Protein AF-A0A0G1THQ3-F1 (afdb_monomer_lite)

Sequence (77 aa):
MIELKKKVKEGPELITLSEFLESYNKNMPDSFPRASAPLLKKFQDAHATLFTHGDLWSLDQHRKKIIDWLPRNSDSA

pLDDT: mean 77.88, std 15.37, range [36.56, 89.62]

Secondary structure (DSSP, 8-state):
----------S--EE-HHHHHHHHHHTS-TTSPPP-HHHHHHHHHHTGGG-TTSS-EEHHHHHHHHHHHHHHH----

Foldseek 3Di:
DDPPPDPPDPDQDFAALVVLLCVLQVPDDPPADRDDSVNVVVVCVVPVVVPPVPRTDGNVVVSVVCSVVCVVRVPDD

Structure (mmCIF, N/CA/C/O backbone):
data_AF-A0A0G1THQ3-F1
#
_entry.id   AF-A0A0G1THQ3-F1
#
loop_
_atom_site.group_PDB
_atom_site.id
_atom_site.type_symbol
_atom_site.label_atom_id
_atom_site.label_alt_id
_atom_site.label_comp_id
_atom_site.label_asym_id
_atom_site.label_entity_id
_atom_site.label_seq_id
_atom_site.pdbx_PDB_ins_code
_atom_site.Cartn_x
_atom_site.Cartn_y
_atom_site.Cartn_z
_atom_site.occupancy
_atom_site.B_iso_or_equiv
_atom_site.auth_seq_id
_atom_site.auth_comp_id
_atom_site.auth_asym_id
_atom_site.auth_atom_id
_atom_site.pdbx_PDB_model_num
ATOM 1 N N . MET A 1 1 ? 21.935 11.247 22.646 1.00 40.00 1 MET A N 1
ATOM 2 C CA . MET A 1 1 ? 20.808 11.605 21.761 1.00 40.00 1 MET A CA 1
ATOM 3 C C . MET A 1 1 ? 19.939 10.370 21.631 1.00 40.00 1 MET A C 1
ATOM 5 O O . MET A 1 1 ? 20.475 9.297 21.387 1.00 40.00 1 MET A O 1
ATOM 9 N N . ILE A 1 2 ? 18.657 10.489 21.964 1.00 42.41 2 ILE A N 1
ATOM 10 C CA . ILE A 1 2 ? 17.724 9.363 22.047 1.00 42.41 2 ILE A CA 1
ATOM 11 C C . ILE A 1 2 ? 17.289 9.025 20.624 1.00 42.41 2 ILE A C 1
ATOM 13 O O . ILE A 1 2 ? 16.464 9.737 20.065 1.00 42.41 2 ILE A O 1
ATOM 17 N N . GLU A 1 3 ? 17.829 7.958 20.039 1.00 49.91 3 GLU A N 1
ATOM 18 C CA . GLU A 1 3 ? 17.217 7.367 18.853 1.00 49.91 3 GLU A CA 1
ATOM 19 C C . GLU A 1 3 ? 16.360 6.199 19.321 1.00 49.91 3 GLU A C 1
ATOM 21 O O . GLU A 1 3 ? 16.838 5.113 19.660 1.00 49.91 3 GLU A O 1
ATOM 26 N N . LEU A 1 4 ? 15.072 6.502 19.456 1.00 47.72 4 LEU A N 1
ATOM 27 C CA . LEU A 1 4 ? 14.015 5.574 19.802 1.00 47.72 4 LEU A CA 1
ATOM 28 C C . LEU A 1 4 ? 13.983 4.484 18.725 1.00 47.72 4 LEU A C 1
ATOM 30 O O . LEU A 1 4 ? 13.327 4.622 17.695 1.00 47.72 4 LEU A O 1
ATOM 34 N N . LYS A 1 5 ? 14.736 3.405 18.953 1.00 48.41 5 LYS A N 1
ATOM 35 C CA . LYS A 1 5 ? 14.750 2.204 18.119 1.00 48.41 5 LYS A CA 1
ATOM 36 C C . LYS A 1 5 ? 13.384 1.544 18.277 1.00 48.41 5 LYS A C 1
ATOM 38 O O . LYS A 1 5 ? 13.148 0.756 19.191 1.00 48.41 5 LYS A O 1
ATOM 43 N N . LYS A 1 6 ? 12.456 2.024 17.449 1.00 53.53 6 LYS A N 1
ATOM 44 C CA . LYS A 1 6 ? 11.039 1.687 17.404 1.00 53.53 6 LYS A CA 1
ATOM 45 C C . LYS A 1 6 ? 10.919 0.167 17.447 1.00 53.53 6 LYS A C 1
ATOM 47 O O . LYS A 1 6 ? 11.432 -0.528 16.572 1.00 53.53 6 LYS A O 1
ATOM 52 N N . LYS A 1 7 ? 10.332 -0.332 18.540 1.00 45.09 7 LYS A N 1
ATOM 53 C CA . LYS A 1 7 ? 9.997 -1.743 18.727 1.00 45.09 7 LYS A CA 1
ATOM 54 C C . LYS A 1 7 ? 9.197 -2.177 17.506 1.00 45.09 7 LYS A C 1
ATOM 56 O O . LYS A 1 7 ? 8.066 -1.733 17.352 1.00 45.09 7 LYS A O 1
ATOM 61 N N . VAL A 1 8 ? 9.787 -3.031 16.675 1.00 51.94 8 VAL A N 1
ATOM 62 C CA . VAL A 1 8 ? 9.041 -3.843 15.715 1.00 51.94 8 VAL A CA 1
ATOM 63 C C . VAL A 1 8 ? 8.111 -4.709 16.557 1.00 51.94 8 VAL A C 1
ATOM 65 O O . VAL A 1 8 ? 8.546 -5.653 17.210 1.00 51.94 8 VAL A O 1
ATOM 68 N N . LYS A 1 9 ? 6.851 -4.290 16.662 1.00 44.81 9 LYS A N 1
ATOM 69 C CA . LYS A 1 9 ? 5.783 -5.077 17.262 1.00 44.81 9 LYS A CA 1
ATOM 70 C C . LYS A 1 9 ? 5.270 -5.988 16.156 1.00 44.81 9 LYS A C 1
ATOM 72 O O . LYS A 1 9 ? 4.749 -5.538 15.143 1.00 44.81 9 LYS A O 1
ATOM 77 N N . GLU A 1 10 ? 5.453 -7.282 16.358 1.00 49.38 10 GLU A N 1
ATOM 78 C CA . GLU A 1 10 ? 5.064 -8.365 15.450 1.00 49.38 10 GLU A CA 1
ATOM 79 C C . GLU A 1 10 ? 3.535 -8.607 15.451 1.00 49.38 10 GLU A C 1
ATOM 81 O O . GLU A 1 10 ? 3.067 -9.727 15.627 1.00 49.38 10 GLU A O 1
ATOM 86 N N . GLY A 1 11 ? 2.732 -7.548 15.294 1.00 52.16 11 GLY A N 1
ATOM 87 C CA . GLY A 1 11 ? 1.276 -7.626 15.108 1.00 52.16 11 GLY A CA 1
ATOM 88 C C . GLY A 1 11 ? 0.844 -7.173 13.707 1.00 52.16 11 GLY A C 1
ATOM 89 O O . GLY A 1 11 ? 1.688 -6.728 12.924 1.00 52.16 11 GLY A O 1
ATOM 90 N N . PRO A 1 12 ? -0.463 -7.227 13.371 1.00 55.03 12 PRO A N 1
ATOM 91 C CA . PRO A 1 12 ? -1.008 -6.516 12.216 1.00 55.03 12 PRO A CA 1
ATOM 92 C C . PRO A 1 12 ? -0.960 -5.007 12.505 1.00 55.03 12 PRO A C 1
ATOM 94 O O . PRO A 1 12 ? -1.959 -4.380 12.849 1.00 55.03 12 PRO A O 1
ATOM 97 N N . GLU A 1 13 ? 0.243 -4.437 12.470 1.00 67.25 13 GLU A N 1
ATOM 98 C CA . GLU A 1 13 ? 0.469 -3.026 12.732 1.00 67.25 13 GLU A CA 1
ATOM 99 C C . GLU A 1 13 ? -0.018 -2.247 11.509 1.00 67.25 13 GLU A C 1
ATOM 101 O O . GLU A 1 13 ? 0.585 -2.270 10.433 1.00 67.25 13 GLU A O 1
ATOM 106 N N . LEU A 1 14 ? -1.188 -1.637 11.676 1.00 80.00 14 LEU A N 1
ATOM 107 C CA . LEU A 1 14 ? -1.752 -0.670 10.755 1.00 80.00 14 LEU A CA 1
ATOM 108 C C . LEU A 1 14 ? -0.910 0.606 10.836 1.00 80.00 14 LEU A C 1
ATOM 110 O O . LEU A 1 14 ? -0.984 1.349 11.814 1.00 80.00 14 LEU A O 1
ATOM 114 N N . ILE A 1 15 ? -0.088 0.836 9.818 1.00 87.06 15 ILE A N 1
ATOM 115 C CA . ILE A 1 15 ? 0.852 1.957 9.742 1.00 87.06 15 ILE A CA 1
ATOM 116 C C . ILE A 1 15 ? 0.421 2.972 8.682 1.00 87.06 15 ILE A C 1
ATOM 118 O O . ILE A 1 15 ? -0.443 2.712 7.850 1.00 87.06 15 ILE A O 1
ATOM 122 N N . THR A 1 16 ? 1.013 4.162 8.701 1.00 88.44 16 THR A N 1
ATOM 123 C CA . THR A 1 16 ? 0.721 5.181 7.680 1.00 88.44 16 THR A CA 1
ATOM 124 C C . THR A 1 16 ? 1.418 4.864 6.354 1.00 88.44 16 THR A C 1
ATOM 126 O O . THR A 1 16 ? 2.389 4.107 6.319 1.00 88.44 16 THR A O 1
ATOM 129 N N . LEU A 1 17 ? 0.968 5.489 5.259 1.00 87.44 17 LEU A N 1
ATOM 130 C CA . LEU A 1 17 ? 1.577 5.335 3.931 1.00 87.44 17 LEU A CA 1
ATOM 131 C C . LEU A 1 17 ? 3.088 5.605 3.945 1.00 87.44 17 LEU A C 1
ATOM 133 O O . LEU A 1 17 ? 3.842 4.858 3.329 1.00 87.44 17 LEU A O 1
ATOM 137 N N . SER A 1 18 ? 3.538 6.644 4.654 1.00 87.50 18 SER A N 1
ATOM 138 C CA . SER A 1 18 ? 4.961 6.997 4.743 1.00 87.50 18 SER A CA 1
ATOM 139 C C . SER A 1 18 ? 5.776 5.920 5.458 1.00 87.50 18 SER A C 1
ATOM 141 O O . SER A 1 18 ? 6.833 5.524 4.975 1.00 87.50 18 SER A O 1
ATOM 143 N N . GLU A 1 19 ? 5.261 5.393 6.572 1.00 88.44 19 GLU A N 1
ATOM 144 C CA . GLU A 1 19 ? 5.920 4.305 7.304 1.00 88.44 19 GLU A CA 1
ATOM 145 C C . GLU A 1 19 ? 5.936 3.004 6.497 1.00 88.44 19 GLU A C 1
ATOM 147 O O . GLU A 1 19 ? 6.927 2.268 6.510 1.00 88.44 19 GLU A O 1
ATOM 152 N N . PHE A 1 20 ? 4.851 2.727 5.767 1.00 89.12 20 PHE A N 1
ATOM 153 C CA . PHE A 1 20 ? 4.762 1.577 4.878 1.00 89.12 20 PHE A CA 1
ATOM 154 C C . PHE A 1 20 ? 5.762 1.695 3.736 1.00 89.12 20 PHE A C 1
ATOM 156 O O . PHE A 1 20 ? 6.485 0.742 3.474 1.00 89.12 20 PHE A O 1
ATOM 163 N N . LEU A 1 21 ? 5.840 2.858 3.091 1.00 89.44 21 LEU A N 1
ATOM 164 C CA . LEU A 1 21 ? 6.787 3.141 2.019 1.00 89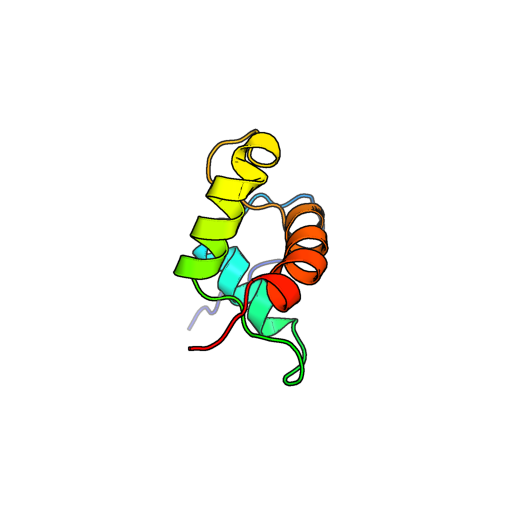.44 21 LEU A CA 1
ATOM 165 C C . LEU A 1 21 ? 8.228 2.906 2.480 1.00 89.44 21 LEU A C 1
ATOM 167 O O . LEU A 1 21 ? 8.984 2.207 1.805 1.00 89.44 21 LEU A O 1
ATOM 171 N N . GLU A 1 22 ? 8.594 3.461 3.635 1.00 88.62 22 GLU A N 1
ATOM 172 C CA . GLU A 1 22 ? 9.934 3.317 4.196 1.00 88.62 22 GLU A CA 1
ATOM 173 C C . GLU A 1 22 ? 10.232 1.856 4.554 1.00 88.62 22 GLU A C 1
ATOM 175 O O . GLU A 1 22 ? 11.253 1.313 4.132 1.00 88.62 22 GLU A O 1
ATOM 180 N N . SER A 1 23 ? 9.310 1.177 5.242 1.00 86.81 23 SER A N 1
ATOM 181 C CA . SER A 1 23 ? 9.466 -0.231 5.630 1.00 86.81 23 SER A CA 1
ATOM 182 C C . SER A 1 23 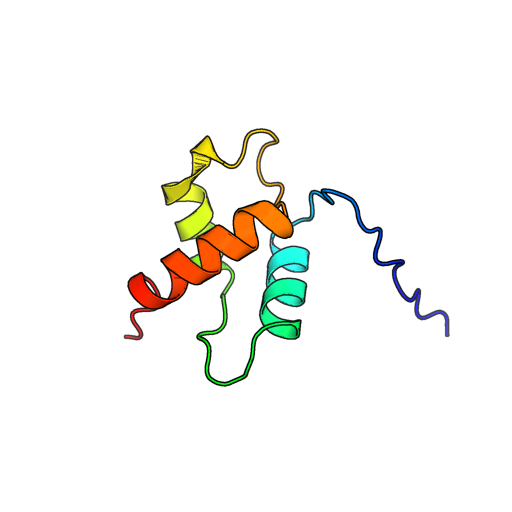? 9.511 -1.177 4.427 1.00 86.81 23 SER A C 1
ATOM 184 O O . SER A 1 23 ? 10.322 -2.108 4.410 1.00 86.81 23 SER A O 1
ATOM 186 N N . TYR A 1 24 ? 8.665 -0.934 3.421 1.00 87.31 24 TYR A N 1
ATOM 187 C CA . TYR A 1 24 ? 8.597 -1.691 2.173 1.00 87.31 24 TYR A CA 1
ATOM 188 C C . TYR A 1 24 ? 9.916 -1.570 1.421 1.00 87.31 24 TYR A C 1
ATOM 190 O O . TYR A 1 24 ? 10.571 -2.576 1.161 1.00 87.31 24 TYR A O 1
ATOM 198 N N . ASN A 1 25 ? 10.352 -0.339 1.154 1.00 88.06 25 ASN A N 1
ATOM 199 C CA . ASN A 1 25 ? 11.596 -0.080 0.446 1.00 88.06 25 ASN A CA 1
ATOM 200 C C . ASN A 1 25 ? 12.803 -0.597 1.248 1.00 88.06 25 ASN A C 1
ATOM 202 O O . ASN A 1 25 ? 13.664 -1.271 0.700 1.00 88.06 25 ASN A O 1
ATOM 206 N N . LYS A 1 26 ? 12.863 -0.404 2.566 1.00 86.25 26 LYS A N 1
ATOM 207 C CA . LYS A 1 26 ? 13.981 -0.908 3.383 1.00 86.25 26 LYS A CA 1
ATOM 208 C C . LYS A 1 26 ? 14.135 -2.435 3.348 1.00 86.25 26 LYS A C 1
ATOM 210 O O . LYS A 1 26 ? 15.251 -2.925 3.465 1.00 86.25 26 LYS A O 1
ATOM 215 N N . ASN A 1 27 ? 13.036 -3.175 3.194 1.00 81.81 27 ASN A N 1
ATOM 216 C CA . ASN A 1 27 ? 13.043 -4.641 3.147 1.00 81.81 27 ASN A CA 1
ATOM 217 C C . ASN A 1 27 ? 13.030 -5.223 1.722 1.00 81.81 27 ASN A C 1
ATOM 219 O O . ASN A 1 27 ? 12.978 -6.446 1.576 1.00 81.81 27 ASN A O 1
ATO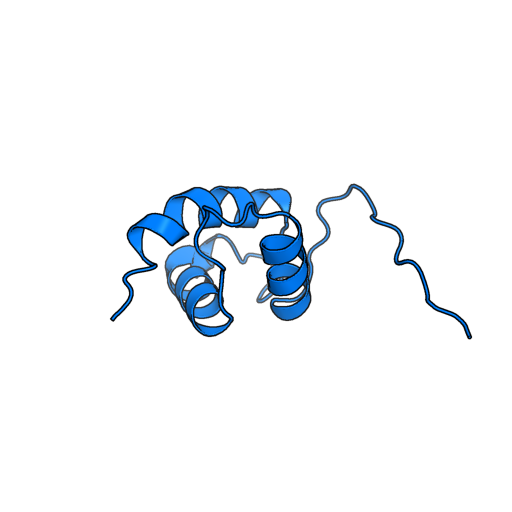M 223 N N . MET A 1 28 ? 13.014 -4.388 0.682 1.00 83.19 28 MET A N 1
ATOM 224 C CA . MET A 1 28 ? 13.034 -4.842 -0.710 1.00 83.19 28 MET A CA 1
ATOM 225 C C . MET A 1 28 ? 14.467 -4.936 -1.239 1.00 83.19 28 MET A C 1
ATOM 227 O O . MET A 1 28 ? 15.249 -4.013 -0.999 1.00 83.19 28 MET A O 1
ATOM 231 N N . PRO A 1 29 ? 14.811 -6.008 -1.978 1.00 82.81 29 PRO A N 1
ATOM 232 C CA . PRO A 1 29 ? 16.098 -6.112 -2.651 1.00 82.81 29 PRO A CA 1
ATOM 233 C C . PRO A 1 29 ? 16.210 -5.079 -3.778 1.00 82.81 29 PRO A C 1
ATOM 235 O O . PRO A 1 29 ? 15.204 -4.685 -4.366 1.00 82.81 29 PRO A O 1
ATOM 238 N N . ASP A 1 30 ? 17.438 -4.688 -4.114 1.00 79.69 30 ASP A N 1
ATOM 239 C CA . ASP A 1 30 ? 17.730 -3.681 -5.148 1.00 79.69 30 ASP A CA 1
ATOM 240 C C . ASP A 1 30 ? 17.216 -4.066 -6.548 1.00 79.69 30 ASP A C 1
ATOM 242 O O . ASP A 1 30 ? 16.870 -3.201 -7.344 1.00 79.69 30 ASP A O 1
ATOM 246 N N . SER A 1 31 ? 17.096 -5.368 -6.844 1.00 81.50 31 SER A N 1
ATOM 247 C CA . SER A 1 31 ? 16.498 -5.847 -8.101 1.00 81.50 31 SER A CA 1
ATOM 248 C C . SER A 1 31 ? 14.981 -5.668 -8.187 1.00 81.50 31 SER A C 1
ATOM 250 O O . SER A 1 31 ? 14.419 -5.891 -9.257 1.00 81.50 31 SER A O 1
ATOM 252 N N . PHE A 1 32 ? 14.296 -5.331 -7.090 1.00 79.38 32 PHE A N 1
ATOM 253 C CA . PHE A 1 32 ? 12.849 -5.143 -7.098 1.00 79.38 32 PHE A CA 1
ATOM 254 C C . PHE A 1 32 ? 12.494 -3.659 -7.254 1.00 79.38 32 PHE A C 1
ATOM 256 O O . PHE A 1 32 ? 13.118 -2.817 -6.600 1.00 79.38 32 PHE A O 1
ATOM 263 N N . PRO A 1 33 ? 11.475 -3.311 -8.064 1.00 82.81 33 PRO A N 1
ATOM 264 C CA . PRO A 1 33 ? 11.053 -1.926 -8.201 1.00 82.81 33 PRO A CA 1
ATOM 265 C C . PRO A 1 33 ? 10.711 -1.314 -6.838 1.00 82.81 33 PRO A C 1
ATOM 267 O O . PRO A 1 33 ? 10.041 -1.921 -5.995 1.00 82.81 33 PRO A O 1
ATOM 270 N N . ARG A 1 34 ? 11.196 -0.091 -6.605 1.00 84.94 34 ARG A N 1
ATOM 271 C CA . ARG A 1 34 ? 10.891 0.651 -5.379 1.00 84.94 34 ARG A CA 1
ATOM 272 C C . ARG A 1 34 ? 9.453 1.129 -5.447 1.00 84.94 34 ARG A C 1
ATOM 274 O O . ARG A 1 34 ? 9.008 1.659 -6.465 1.00 84.94 34 ARG A O 1
ATOM 281 N N . ALA A 1 35 ? 8.727 0.966 -4.348 1.00 85.00 35 ALA A N 1
ATOM 282 C CA . ALA A 1 35 ? 7.448 1.636 -4.232 1.00 85.00 35 ALA A CA 1
ATOM 283 C C . ALA A 1 35 ? 7.701 3.138 -4.079 1.00 85.00 35 ALA A C 1
ATOM 285 O O . ALA A 1 35 ? 8.654 3.552 -3.418 1.00 85.00 35 ALA A O 1
ATOM 286 N N . SER A 1 36 ? 6.818 3.938 -4.665 1.00 87.56 36 SER A N 1
ATOM 287 C CA . SER A 1 36 ? 6.793 5.393 -4.525 1.00 87.56 36 SER A CA 1
ATOM 288 C C . SER A 1 36 ? 5.435 5.806 -3.974 1.00 87.56 36 SER A C 1
ATOM 290 O O . SER A 1 36 ? 4.430 5.168 -4.282 1.00 87.56 36 SER A O 1
ATOM 292 N N . ALA A 1 37 ? 5.373 6.893 -3.202 1.00 87.75 37 ALA A N 1
ATOM 293 C CA . ALA A 1 37 ? 4.116 7.424 -2.666 1.00 87.75 37 ALA A CA 1
ATOM 294 C C . ALA A 1 37 ? 2.966 7.536 -3.700 1.00 87.75 37 ALA A C 1
ATOM 296 O O . ALA A 1 37 ? 1.864 7.082 -3.390 1.00 87.75 37 ALA A O 1
ATOM 297 N N . PRO A 1 38 ? 3.171 8.057 -4.932 1.00 87.88 38 PRO A N 1
ATOM 298 C CA . PRO A 1 38 ? 2.113 8.074 -5.949 1.00 87.88 38 PRO A CA 1
ATOM 299 C C . PRO A 1 38 ? 1.673 6.674 -6.402 1.00 87.88 38 PRO A C 1
ATOM 301 O O . PRO A 1 38 ? 0.497 6.467 -6.693 1.00 87.88 38 PRO A O 1
ATOM 304 N N . LEU A 1 39 ? 2.588 5.702 -6.437 1.00 87.69 39 LEU A N 1
ATOM 305 C CA . LEU A 1 39 ? 2.281 4.325 -6.822 1.00 87.69 39 LEU A CA 1
ATOM 306 C C . LEU A 1 39 ? 1.483 3.608 -5.726 1.00 87.69 39 LEU A C 1
ATOM 308 O O . LEU A 1 39 ? 0.521 2.907 -6.019 1.00 87.69 39 LEU A O 1
ATOM 312 N N . LEU A 1 40 ? 1.839 3.847 -4.460 1.00 88.75 40 LEU A N 1
ATOM 313 C CA . LEU A 1 40 ? 1.076 3.367 -3.309 1.00 88.75 40 LEU A CA 1
ATOM 314 C C . LEU A 1 40 ? -0.325 3.979 -3.269 1.00 88.75 40 LEU A C 1
ATOM 316 O O . LEU A 1 40 ? -1.284 3.261 -3.026 1.00 88.75 40 LEU A O 1
ATOM 320 N N . LYS A 1 41 ? -0.477 5.273 -3.577 1.00 88.75 41 LYS A N 1
ATOM 321 C CA . LYS A 1 41 ? -1.809 5.887 -3.698 1.00 88.75 41 LYS A CA 1
ATOM 322 C C . LYS A 1 41 ? -2.643 5.254 -4.812 1.00 88.75 41 LYS A C 1
ATOM 324 O O . LYS A 1 41 ? -3.812 4.975 -4.591 1.00 88.75 41 LYS A O 1
ATOM 329 N N . LYS A 1 42 ? -2.046 4.977 -5.978 1.00 89.31 42 LYS A N 1
ATOM 330 C CA . LYS A 1 42 ? -2.720 4.233 -7.058 1.00 89.31 42 LYS A CA 1
ATOM 331 C C . LYS A 1 42 ? -3.134 2.831 -6.613 1.00 89.31 42 LYS A C 1
ATOM 333 O O . LYS A 1 42 ? -4.247 2.412 -6.904 1.00 89.31 42 LYS A O 1
ATOM 338 N N . PHE A 1 43 ? -2.264 2.126 -5.890 1.00 89.62 43 PHE A N 1
ATOM 339 C CA . PHE A 1 43 ? -2.597 0.827 -5.310 1.00 89.62 43 PHE A CA 1
ATOM 340 C C . PHE A 1 43 ? -3.765 0.943 -4.325 1.00 89.62 43 PHE A C 1
ATOM 342 O O . PHE A 1 43 ? -4.676 0.125 -4.362 1.00 89.62 43 PHE A O 1
ATOM 349 N N . GLN A 1 44 ? -3.752 1.959 -3.462 1.00 88.94 44 GLN A N 1
ATOM 350 C CA . GLN A 1 44 ? -4.811 2.199 -2.490 1.00 88.94 44 GLN A CA 1
ATOM 351 C C . GLN A 1 44 ? -6.153 2.475 -3.165 1.00 88.94 44 GLN A C 1
ATOM 353 O O . GLN A 1 44 ? -7.155 1.913 -2.745 1.00 88.94 44 GLN A O 1
ATOM 358 N N . ASP A 1 45 ? -6.168 3.284 -4.221 1.00 88.56 45 ASP A N 1
ATOM 359 C CA . ASP A 1 45 ? -7.371 3.569 -5.007 1.00 88.56 45 ASP A CA 1
ATOM 360 C C . ASP A 1 45 ? -7.891 2.306 -5.720 1.00 88.56 45 ASP A C 1
ATOM 362 O O . ASP A 1 45 ? -9.047 1.916 -5.553 1.00 88.56 45 ASP A O 1
ATOM 366 N N . ALA A 1 46 ? -7.002 1.575 -6.403 1.00 89.19 46 ALA A N 1
ATOM 367 C CA . ALA A 1 46 ? -7.337 0.329 -7.098 1.00 89.19 46 ALA A CA 1
ATOM 368 C C . ALA A 1 46 ? -7.775 -0.805 -6.151 1.00 89.19 46 ALA A C 1
ATOM 370 O O . ALA A 1 46 ? -8.524 -1.699 -6.546 1.00 89.19 46 ALA A O 1
ATOM 371 N N . HIS A 1 47 ? -7.305 -0.784 -4.902 1.00 88.62 47 HIS A N 1
ATOM 372 C CA . HIS A 1 47 ? -7.585 -1.790 -3.883 1.00 88.62 47 HIS A CA 1
ATOM 373 C C . HIS A 1 47 ? -8.246 -1.194 -2.640 1.00 88.62 47 HIS A C 1
ATOM 375 O O . HIS A 1 47 ? -8.025 -1.695 -1.537 1.00 88.62 47 HIS A O 1
ATOM 381 N N . ALA A 1 48 ? -9.098 -0.176 -2.802 1.00 85.75 48 ALA A N 1
ATOM 382 C CA . ALA A 1 48 ? -9.767 0.506 -1.690 1.00 85.75 48 ALA A CA 1
ATOM 383 C C . ALA A 1 48 ? -10.542 -0.461 -0.775 1.00 85.75 48 ALA A C 1
ATOM 385 O O . ALA A 1 48 ? -10.668 -0.235 0.424 1.00 85.75 48 ALA A O 1
ATOM 386 N N . THR A 1 49 ? -10.982 -1.605 -1.307 1.00 85.31 49 THR A N 1
ATOM 387 C CA . THR A 1 49 ? -11.638 -2.679 -0.546 1.00 85.31 49 THR A CA 1
ATOM 388 C C . THR A 1 49 ? -10.741 -3.354 0.500 1.00 85.31 49 THR A C 1
ATOM 390 O O . THR A 1 49 ? -11.257 -3.993 1.410 1.00 85.31 49 THR A O 1
ATOM 393 N N . LEU A 1 50 ? -9.411 -3.265 0.370 1.00 81.88 50 LEU A N 1
ATOM 394 C CA . LEU A 1 50 ? -8.452 -3.763 1.369 1.00 81.88 50 LEU A CA 1
ATOM 395 C C . LEU A 1 50 ? -8.284 -2.786 2.545 1.00 81.88 50 LEU A C 1
ATOM 397 O O . LEU A 1 50 ? -7.858 -3.183 3.626 1.00 81.88 50 LEU A O 1
ATOM 401 N N . PHE A 1 51 ? -8.665 -1.525 2.347 1.00 83.75 51 PHE A N 1
ATOM 402 C CA . PHE A 1 51 ? -8.530 -0.434 3.305 1.00 83.75 51 PHE A CA 1
ATOM 403 C C . PHE A 1 51 ? -9.800 -0.303 4.152 1.00 83.75 51 PHE A C 1
ATOM 405 O O . PHE A 1 51 ? -10.538 0.676 4.085 1.00 83.75 51 PHE A O 1
ATOM 412 N N . THR A 1 52 ? -10.076 -1.319 4.974 1.00 76.31 52 THR A N 1
ATOM 413 C CA . THR A 1 52 ? -11.276 -1.351 5.834 1.00 76.31 52 THR A CA 1
ATOM 414 C C . THR A 1 52 ? -11.201 -0.387 7.021 1.00 76.31 52 THR A C 1
ATOM 416 O O . THR A 1 52 ? -12.226 -0.058 7.612 1.00 76.31 52 THR A O 1
ATOM 419 N N . HIS A 1 53 ? -9.999 0.081 7.365 1.00 76.25 53 HIS A N 1
ATOM 420 C CA . HIS A 1 53 ? -9.736 1.018 8.462 1.00 76.25 53 HIS A CA 1
ATOM 421 C C . HIS A 1 53 ? -9.354 2.426 7.963 1.00 76.25 53 HIS A C 1
ATOM 423 O O . HIS A 1 53 ? -8.630 3.149 8.646 1.00 76.25 53 HIS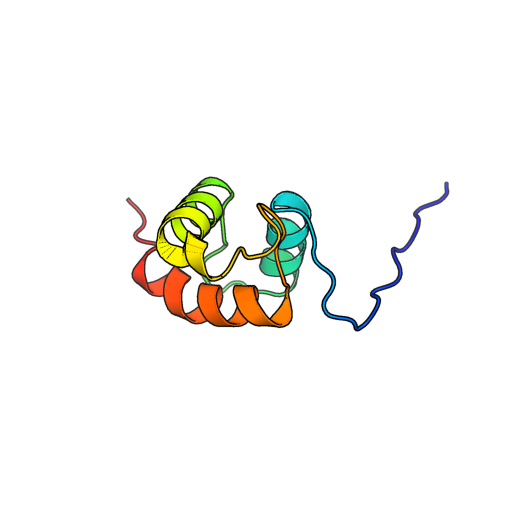 A O 1
ATOM 429 N N . GLY A 1 54 ? -9.819 2.815 6.770 1.00 77.44 54 GLY A N 1
ATOM 430 C CA . GLY A 1 54 ? -9.411 4.061 6.114 1.00 77.44 54 GLY A CA 1
ATOM 431 C C . GLY A 1 54 ? -8.001 3.945 5.532 1.00 77.44 54 GLY A C 1
ATOM 432 O O . GLY A 1 54 ? -7.608 2.876 5.087 1.00 77.44 54 GLY A O 1
ATOM 433 N N . ASP A 1 55 ? -7.207 5.013 5.566 1.00 79.19 55 ASP A N 1
ATOM 434 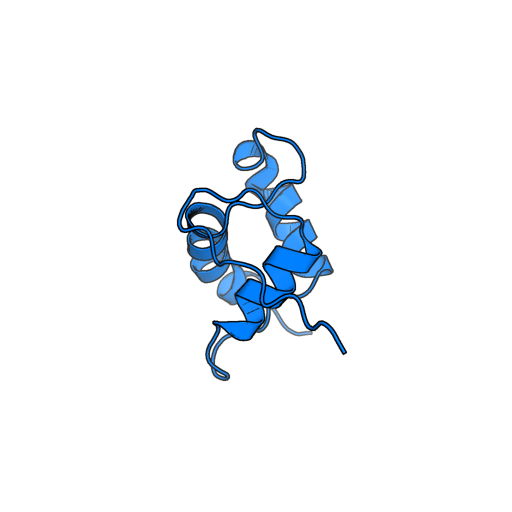C CA . ASP A 1 55 ? -5.888 5.106 4.909 1.00 79.19 55 ASP A CA 1
ATOM 435 C C . ASP A 1 55 ? -4.735 4.357 5.613 1.00 79.19 55 ASP A C 1
ATOM 437 O O . ASP A 1 55 ? -3.556 4.691 5.447 1.00 79.19 55 ASP A O 1
ATOM 441 N N . LEU A 1 56 ? -5.059 3.360 6.435 1.00 85.06 56 LEU A N 1
ATOM 442 C CA . LEU A 1 56 ? -4.084 2.594 7.200 1.00 85.06 56 LEU A CA 1
ATOM 443 C C . LEU A 1 56 ? -3.579 1.374 6.427 1.00 85.06 56 LEU A C 1
ATOM 445 O O . LEU A 1 56 ? -4.333 0.642 5.788 1.00 85.06 56 LEU A O 1
ATOM 449 N N . TRP A 1 57 ? -2.277 1.131 6.527 1.00 87.69 57 TRP A N 1
ATOM 450 C CA . TRP A 1 57 ? -1.568 0.116 5.768 1.00 87.69 57 TRP A CA 1
ATOM 451 C C . TRP A 1 57 ? -1.158 -1.065 6.642 1.00 87.69 57 TRP A C 1
ATOM 453 O O . TRP A 1 57 ? -0.395 -0.907 7.586 1.00 87.69 57 TRP A O 1
ATOM 463 N N . SER A 1 58 ? -1.583 -2.271 6.278 1.00 86.81 58 SER A N 1
ATOM 464 C CA . SER A 1 58 ? -1.107 -3.515 6.885 1.00 86.81 58 SER A CA 1
ATOM 465 C C . SER A 1 58 ? 0.155 -4.012 6.187 1.00 86.81 58 SER A C 1
ATOM 467 O O . SER A 1 58 ? 0.095 -4.377 5.010 1.00 86.81 58 SER A O 1
ATOM 469 N N . LEU A 1 59 ? 1.283 -4.113 6.900 1.00 82.44 59 LEU A N 1
ATOM 470 C CA . LEU A 1 59 ? 2.510 -4.662 6.311 1.00 82.44 59 LEU A CA 1
ATOM 471 C C . LEU A 1 59 ? 2.318 -6.086 5.787 1.00 82.44 59 LEU A C 1
ATOM 473 O O . LEU A 1 59 ? 2.730 -6.344 4.670 1.00 82.44 59 LEU A O 1
ATOM 477 N N . ASP A 1 60 ? 1.673 -7.006 6.505 1.00 82.56 60 ASP A N 1
ATOM 478 C CA . ASP A 1 60 ? 1.543 -8.384 6.001 1.00 82.56 60 ASP A CA 1
ATOM 479 C C . ASP A 1 60 ? 0.642 -8.478 4.753 1.00 82.56 60 ASP A C 1
ATOM 481 O O . ASP A 1 60 ? 1.054 -9.012 3.719 1.00 82.56 60 ASP A O 1
ATOM 485 N N . GLN A 1 61 ? -0.567 -7.910 4.820 1.00 86.31 61 GLN A N 1
ATOM 486 C CA . GLN A 1 61 ? -1.535 -7.995 3.723 1.00 86.31 61 GLN A CA 1
ATOM 487 C C . GLN A 1 61 ? -1.146 -7.125 2.525 1.00 86.31 61 GLN A C 1
ATOM 489 O O . GLN A 1 61 ? -1.089 -7.623 1.396 1.00 86.31 61 GLN A O 1
ATOM 494 N N . HIS A 1 62 ? -0.868 -5.836 2.741 1.00 88.50 62 HIS A N 1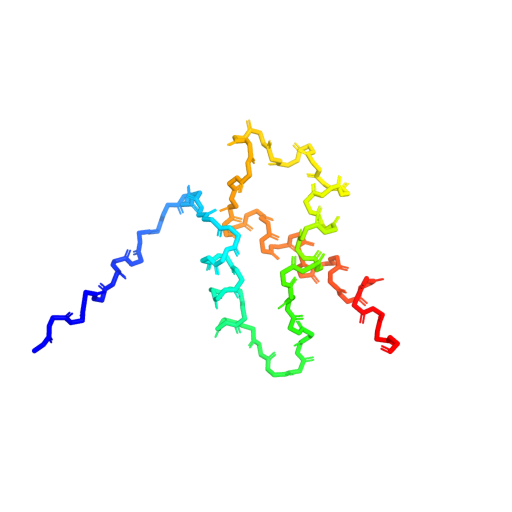
ATOM 495 C CA . HIS A 1 62 ? -0.600 -4.918 1.636 1.00 88.50 62 HIS A CA 1
ATOM 496 C C . HIS A 1 62 ? 0.772 -5.154 1.019 1.00 88.50 62 HIS A C 1
ATOM 498 O O . HIS A 1 62 ? 0.887 -5.033 -0.193 1.00 88.50 62 HIS A O 1
ATOM 504 N N . ARG A 1 63 ? 1.799 -5.577 1.774 1.00 86.50 63 ARG A N 1
ATOM 505 C CA . ARG A 1 63 ? 3.111 -5.896 1.176 1.00 86.50 63 ARG A CA 1
ATOM 506 C C . ARG A 1 63 ? 3.006 -7.039 0.182 1.00 86.50 63 ARG A C 1
ATOM 508 O O . ARG A 1 63 ? 3.513 -6.899 -0.921 1.00 86.50 63 ARG A O 1
ATOM 515 N N . LYS A 1 64 ? 2.333 -8.141 0.534 1.00 87.88 64 LYS A N 1
ATOM 516 C CA . LYS A 1 64 ? 2.153 -9.283 -0.381 1.00 87.88 64 LYS A CA 1
ATOM 517 C C . LYS A 1 64 ? 1.429 -8.862 -1.658 1.00 87.88 64 LYS A C 1
ATOM 519 O O . LYS A 1 64 ? 1.852 -9.222 -2.751 1.00 87.88 64 LYS A O 1
ATOM 524 N N . LYS A 1 65 ? 0.364 -8.068 -1.521 1.00 89.31 65 LYS A N 1
ATOM 525 C CA . LYS A 1 65 ? -0.410 -7.574 -2.666 1.00 89.31 65 LYS A CA 1
ATOM 526 C C . LYS A 1 65 ? 0.372 -6.579 -3.514 1.00 89.31 65 LYS A C 1
ATOM 528 O O . LYS A 1 65 ? 0.331 -6.680 -4.733 1.00 89.31 65 LYS A O 1
ATOM 533 N N . ILE A 1 66 ? 1.121 -5.677 -2.888 1.00 88.38 66 ILE A N 1
ATOM 534 C CA . ILE A 1 66 ? 1.982 -4.740 -3.600 1.00 88.38 66 ILE A CA 1
ATOM 535 C C . ILE A 1 66 ? 3.092 -5.482 -4.323 1.00 88.38 66 ILE A C 1
ATOM 537 O O . ILE A 1 66 ? 3.318 -5.170 -5.472 1.00 88.38 66 ILE A O 1
ATOM 541 N N . ILE A 1 67 ? 3.746 -6.482 -3.735 1.00 87.44 67 ILE A N 1
ATOM 542 C CA . ILE A 1 67 ? 4.783 -7.248 -4.445 1.00 87.44 67 ILE A CA 1
ATOM 543 C C . ILE A 1 67 ? 4.224 -7.889 -5.728 1.00 87.44 67 ILE A C 1
ATOM 545 O O . ILE A 1 67 ? 4.912 -7.898 -6.741 1.00 87.44 67 ILE A O 1
ATOM 549 N N . ASP A 1 68 ? 2.984 -8.388 -5.727 1.00 88.19 68 ASP A N 1
ATOM 550 C CA . ASP A 1 68 ? 2.348 -8.913 -6.950 1.00 88.19 68 ASP A CA 1
ATOM 551 C C . ASP A 1 68 ? 1.919 -7.797 -7.926 1.00 88.19 68 ASP A C 1
ATOM 553 O O . ASP A 1 68 ? 2.007 -7.951 -9.144 1.00 88.19 68 ASP A O 1
ATOM 557 N N . TRP A 1 69 ? 1.469 -6.656 -7.400 1.00 89.06 69 TRP A N 1
ATOM 558 C CA . TRP A 1 69 ? 0.912 -5.560 -8.193 1.00 89.06 69 TRP A CA 1
ATOM 559 C C . TRP A 1 69 ? 1.973 -4.612 -8.768 1.00 89.06 69 TRP A C 1
ATOM 561 O O . TRP A 1 69 ? 1.869 -4.213 -9.926 1.00 89.06 69 TRP A O 1
ATOM 571 N N . LEU A 1 70 ? 3.004 -4.268 -7.993 1.00 85.56 70 LEU A N 1
ATOM 572 C CA . LEU A 1 70 ? 4.063 -3.321 -8.338 1.00 85.56 70 LEU A CA 1
ATOM 573 C C . LEU A 1 70 ? 4.709 -3.662 -9.685 1.00 85.56 70 LEU A C 1
ATOM 575 O O . LEU A 1 70 ? 4.625 -2.813 -10.549 1.00 85.56 70 LEU A O 1
ATOM 579 N N . PRO A 1 71 ? 5.255 -4.864 -9.952 1.00 83.75 71 PRO A N 1
ATOM 580 C CA . PRO A 1 71 ? 5.926 -5.154 -11.225 1.00 83.75 71 PRO A CA 1
ATOM 581 C C . PRO A 1 71 ? 5.001 -5.074 -12.450 1.00 83.75 71 PRO A C 1
ATOM 583 O O . PRO A 1 71 ? 5.481 -4.921 -13.567 1.00 83.75 71 PRO A O 1
ATOM 586 N N . ARG A 1 72 ? 3.677 -5.167 -12.261 1.00 84.94 72 ARG A N 1
ATOM 587 C CA . ARG A 1 72 ? 2.678 -5.009 -13.334 1.00 84.94 72 ARG A CA 1
ATOM 588 C C . ARG A 1 72 ? 2.268 -3.554 -13.568 1.00 84.94 72 ARG A C 1
ATOM 590 O O . ARG A 1 72 ? 1.660 -3.259 -14.588 1.00 84.94 72 ARG A O 1
ATOM 597 N N . ASN A 1 73 ? 2.546 -2.671 -12.610 1.00 81.88 73 ASN A N 1
ATOM 598 C CA . ASN A 1 73 ? 2.094 -1.276 -12.594 1.00 81.88 73 ASN A CA 1
ATOM 599 C C . ASN A 1 73 ? 3.246 -0.282 -12.376 1.00 81.88 73 ASN A C 1
ATOM 601 O O . ASN A 1 73 ? 3.022 0.925 -12.349 1.00 81.88 73 ASN A O 1
ATOM 605 N N . SER A 1 74 ? 4.476 -0.775 -12.226 1.00 71.19 74 SER A N 1
ATOM 606 C CA . SER A 1 74 ? 5.724 -0.023 -12.123 1.00 71.19 74 SER A CA 1
ATOM 607 C C . SER A 1 74 ? 6.251 0.338 -13.504 1.00 71.19 74 SER A C 1
ATOM 609 O O . SER A 1 74 ? 7.463 0.404 -13.678 1.00 71.19 74 SER A O 1
ATOM 611 N N . ASP A 1 75 ? 5.353 0.493 -14.479 1.00 57.38 75 ASP A N 1
ATOM 612 C CA . ASP A 1 75 ? 5.688 0.924 -15.826 1.00 57.38 75 ASP A CA 1
ATOM 613 C C . ASP A 1 75 ? 6.371 2.288 -15.724 1.00 57.38 75 ASP A C 1
ATOM 615 O O . ASP A 1 75 ? 5.757 3.319 -15.435 1.00 57.38 75 ASP A O 1
ATOM 619 N N . SER A 1 76 ? 7.693 2.222 -15.823 1.00 47.78 76 SER A N 1
ATOM 620 C CA . SER A 1 76 ? 8.576 3.348 -16.019 1.00 47.78 76 SER A CA 1
ATOM 621 C C . SER A 1 76 ? 8.275 3.912 -17.400 1.00 47.78 76 SER A C 1
ATOM 623 O O . SER A 1 76 ? 8.584 3.272 -18.403 1.00 47.78 76 SER A O 1
ATOM 625 N N . ALA A 1 77 ? 7.718 5.117 -17.435 1.00 36.56 77 ALA A N 1
ATOM 626 C CA . ALA A 1 77 ? 8.074 6.072 -18.472 1.00 36.56 77 ALA A CA 1
ATOM 627 C C . ALA A 1 77 ? 9.164 6.985 -17.903 1.00 36.56 77 ALA A C 1
ATOM 629 O O . ALA A 1 77 ? 8.961 7.491 -16.772 1.00 36.56 77 ALA A O 1
#

Radius of gyration: 13.13 Å; chains: 1; bounding box: 32×21×40 Å